Protein AF-A0A432MPN1-F1 (afdb_monomer_lite)

Secondary structure (DSSP, 8-state):
-HHHHHHHHHHHHHHHHHHHHHHHHHHHHHHHHHHHHHHHHHHTSTTHHHHHHHHHHHHHHHHHHH-

Organism: NCBI:txid2080755

pLDDT: mean 85.36, std 6.7, range [59.72, 92.81]

Radius of gyration: 19.23 Å; chains: 1; bounding box: 37×11×59 Å

Structure (mmCIF, N/CA/C/O backbone):
data_AF-A0A432MPN1-F1
#
_entry.id   AF-A0A432MPN1-F1
#
loop_
_atom_site.group_PDB
_atom_site.id
_atom_site.type_symbol
_atom_site.label_atom_id
_atom_site.label_alt_id
_atom_site.label_comp_id
_atom_site.label_asym_id
_atom_site.label_entity_id
_atom_site.label_seq_id
_atom_site.pdbx_PDB_ins_code
_atom_site.Cartn_x
_atom_site.Cartn_y
_atom_site.Cartn_z
_atom_site.occupancy
_atom_site.B_iso_or_equiv
_atom_site.auth_seq_id
_atom_site.auth_comp_id
_atom_site.auth_asym_id
_atom_site.auth_atom_id
_atom_site.pdbx_PDB_model_num
ATOM 1 N N . MET A 1 1 ? -21.786 -3.588 36.241 1.00 59.72 1 MET A N 1
ATOM 2 C CA . MET A 1 1 ? -22.898 -3.698 35.265 1.00 59.72 1 MET A CA 1
ATOM 3 C C . MET A 1 1 ? -22.908 -2.572 34.229 1.00 59.72 1 MET A C 1
ATOM 5 O O . MET A 1 1 ? -23.038 -2.882 33.056 1.00 59.72 1 MET A O 1
ATOM 9 N N . PHE A 1 2 ? -22.685 -1.306 34.604 1.00 62.81 2 PHE A N 1
ATOM 10 C CA . PHE A 1 2 ? -22.672 -0.169 33.661 1.00 62.81 2 PHE A CA 1
ATOM 11 C C . PHE A 1 2 ? -21.680 -0.313 32.485 1.00 62.81 2 PHE A C 1
ATOM 13 O O . PHE A 1 2 ? -22.035 -0.048 31.342 1.00 62.81 2 PHE A O 1
ATOM 20 N N . GLY A 1 3 ? -20.466 -0.821 32.735 1.00 71.31 3 GLY A N 1
ATOM 21 C CA . GLY A 1 3 ? -19.462 -1.031 31.679 1.00 71.31 3 GLY A CA 1
ATOM 22 C C . GLY A 1 3 ? -19.853 -2.076 30.625 1.00 71.31 3 GLY A C 1
ATOM 23 O O . GLY A 1 3 ? -19.538 -1.903 29.453 1.00 71.31 3 GLY A O 1
ATOM 24 N N . ALA A 1 4 ? -20.600 -3.119 31.007 1.00 73.25 4 ALA A N 1
ATOM 25 C CA . ALA A 1 4 ? -21.038 -4.162 30.076 1.00 73.25 4 ALA A CA 1
ATOM 26 C C . ALA A 1 4 ? -22.094 -3.637 29.090 1.00 73.25 4 ALA A C 1
ATOM 28 O O . ALA A 1 4 ? -22.054 -3.961 27.908 1.00 73.25 4 ALA A O 1
ATOM 29 N N . ILE A 1 5 ? -22.995 -2.766 29.554 1.00 76.94 5 ILE A N 1
ATOM 30 C CA . ILE A 1 5 ? -24.026 -2.135 28.716 1.00 76.94 5 ILE A CA 1
ATOM 31 C C . ILE A 1 5 ? -23.373 -1.212 27.678 1.00 76.94 5 ILE A C 1
ATOM 33 O O . ILE A 1 5 ? -23.682 -1.292 26.491 1.00 76.94 5 ILE A O 1
ATOM 37 N N . VAL A 1 6 ? -22.403 -0.397 28.103 1.00 73.12 6 VAL A N 1
ATOM 38 C CA . VAL A 1 6 ? -21.633 0.475 27.200 1.00 73.12 6 VAL A CA 1
ATOM 39 C C . VAL A 1 6 ? -20.818 -0.347 26.193 1.00 73.12 6 VAL A C 1
ATOM 41 O O . VAL A 1 6 ? -20.722 0.020 25.022 1.00 73.12 6 VAL A O 1
ATOM 44 N N . GLN A 1 7 ? -20.272 -1.493 26.602 1.00 76.25 7 GLN A N 1
ATOM 45 C CA . GLN A 1 7 ? -19.534 -2.390 25.711 1.00 76.25 7 GLN A CA 1
ATOM 46 C C . GLN A 1 7 ? -20.433 -3.038 24.648 1.00 76.25 7 GLN A C 1
ATOM 48 O O . GLN A 1 7 ? -20.029 -3.132 23.491 1.00 76.25 7 GLN A O 1
ATOM 53 N N . VAL A 1 8 ? -21.658 -3.429 25.006 1.00 81.31 8 VAL A N 1
ATOM 54 C CA . VAL A 1 8 ? -22.651 -3.948 24.050 1.00 81.31 8 VAL A CA 1
ATOM 55 C C . VAL A 1 8 ? -23.111 -2.854 23.082 1.00 81.31 8 VAL A C 1
ATOM 57 O O . VAL A 1 8 ? -23.222 -3.116 21.887 1.00 81.31 8 VAL A O 1
ATOM 60 N N . MET A 1 9 ? -23.296 -1.615 23.550 1.00 80.69 9 MET A N 1
ATOM 61 C CA . MET A 1 9 ? -23.648 -0.494 22.664 1.00 80.69 9 MET A CA 1
ATOM 62 C C . MET A 1 9 ? -22.509 -0.073 21.724 1.00 80.69 9 MET A C 1
ATOM 64 O O . MET A 1 9 ? -22.769 0.356 20.604 1.00 80.69 9 MET A O 1
ATOM 68 N N . THR A 1 10 ? -21.248 -0.192 22.146 1.00 83.75 10 THR A N 1
ATOM 69 C CA . THR A 1 10 ? -20.076 0.201 21.335 1.00 83.75 10 THR A CA 1
ATOM 70 C C . THR A 1 10 ? -19.553 -0.920 20.436 1.00 83.75 10 THR A C 1
ATOM 72 O O . THR A 1 10 ? -18.854 -0.646 19.461 1.00 83.75 10 THR A O 1
ATOM 75 N N . LEU A 1 11 ? -19.914 -2.174 20.714 1.00 81.19 11 LEU A N 1
ATOM 76 C CA . LEU A 1 11 ? -19.600 -3.349 19.897 1.00 81.19 11 LEU A CA 1
ATOM 77 C C . LEU A 1 11 ? -19.903 -3.173 18.395 1.00 81.19 11 LEU A C 1
ATO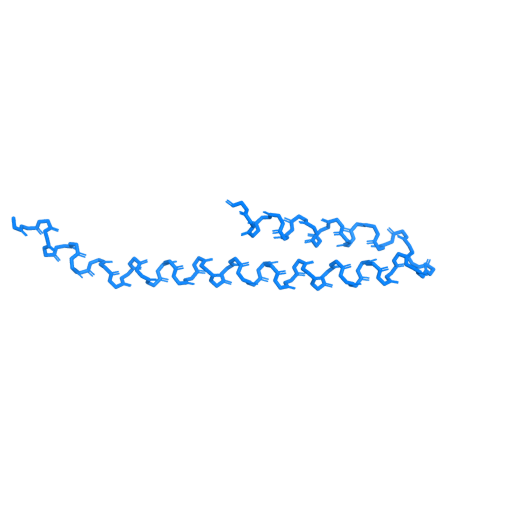M 79 O O . LEU A 1 11 ? -18.977 -3.377 17.608 1.00 81.19 11 LEU A O 1
ATOM 83 N N . PRO A 1 12 ? -21.110 -2.749 17.961 1.00 80.44 12 PRO A N 1
ATOM 84 C CA . PRO A 1 12 ? -21.396 -2.555 16.537 1.00 80.44 12 PRO A CA 1
ATOM 85 C C . PRO A 1 12 ? -20.489 -1.498 15.894 1.00 80.44 12 PRO A C 1
ATOM 87 O O . PRO A 1 12 ? -19.995 -1.701 14.789 1.00 80.44 12 PRO A O 1
ATOM 90 N N . PHE A 1 13 ? -20.191 -0.406 16.605 1.00 86.19 13 PHE A N 1
ATOM 91 C CA . PHE A 1 13 ? -19.280 0.632 16.117 1.00 86.19 13 PHE A CA 1
ATOM 92 C C . PHE A 1 13 ? -17.837 0.134 15.999 1.00 86.19 13 PHE A C 1
ATOM 94 O O . PHE A 1 13 ? -17.149 0.475 15.039 1.00 86.19 13 PHE A O 1
ATOM 101 N N . ARG A 1 14 ? -17.377 -0.713 16.927 1.00 82.88 14 ARG A N 1
ATOM 102 C CA . ARG A 1 14 ? -16.044 -1.337 16.858 1.00 82.88 14 ARG A CA 1
ATOM 103 C C . ARG A 1 14 ? -15.929 -2.313 15.691 1.00 82.88 14 ARG A C 1
ATOM 105 O O . ARG A 1 14 ? -14.903 -2.322 15.017 1.00 82.88 14 ARG A O 1
ATOM 112 N N . VAL A 1 15 ? -16.972 -3.104 15.438 1.00 86.75 15 VAL A N 1
ATOM 113 C CA . VAL A 1 15 ? -17.026 -4.011 14.282 1.00 86.75 15 VAL A CA 1
ATOM 114 C C . VAL A 1 15 ? -17.009 -3.212 12.983 1.00 86.75 15 VAL A C 1
ATOM 116 O O . VAL A 1 15 ? -16.243 -3.538 12.082 1.00 86.75 15 VAL A O 1
ATOM 119 N N . LEU A 1 16 ? -17.782 -2.128 12.906 1.00 89.44 16 LEU A N 1
ATOM 120 C CA . LEU A 1 16 ? -17.800 -1.258 11.734 1.00 89.44 16 LEU A CA 1
ATOM 121 C C . LEU A 1 16 ? -16.435 -0.592 11.495 1.00 89.44 16 LEU A C 1
ATOM 123 O O . LEU A 1 16 ? -15.943 -0.594 10.370 1.00 89.44 16 LEU A O 1
ATOM 127 N N . ALA A 1 17 ? -15.785 -0.092 12.548 1.00 85.50 17 ALA A N 1
ATOM 128 C CA . ALA A 1 17 ? -14.436 0.465 12.458 1.00 85.50 17 ALA A CA 1
ATOM 129 C C . ALA A 1 17 ? -13.413 -0.578 11.974 1.00 85.50 17 ALA A C 1
ATOM 131 O O . ALA A 1 17 ? -12.616 -0.290 11.085 1.00 85.50 17 ALA A O 1
ATOM 132 N N . SER A 1 18 ? -13.478 -1.808 12.494 1.00 85.25 18 SER A N 1
ATOM 133 C CA . SER A 1 18 ? -12.624 -2.912 12.039 1.00 85.25 18 SER A CA 1
ATOM 134 C C . SER A 1 18 ? -12.902 -3.307 10.587 1.00 85.25 18 SER A C 1
ATOM 136 O O . SER A 1 18 ? -11.967 -3.642 9.862 1.00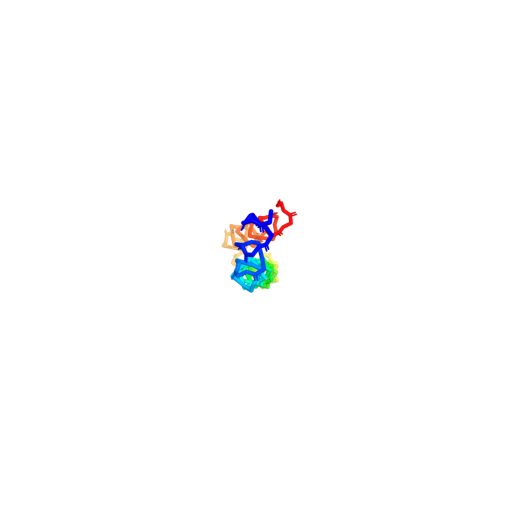 85.25 18 SER A O 1
ATOM 138 N N . ALA A 1 19 ? -14.161 -3.265 10.148 1.00 88.44 19 ALA A N 1
ATOM 139 C CA . ALA A 1 19 ? -14.525 -3.551 8.767 1.00 88.44 19 ALA A CA 1
ATOM 140 C C . ALA A 1 19 ? -13.942 -2.503 7.811 1.00 88.44 19 ALA A C 1
ATOM 142 O O . ALA A 1 19 ? 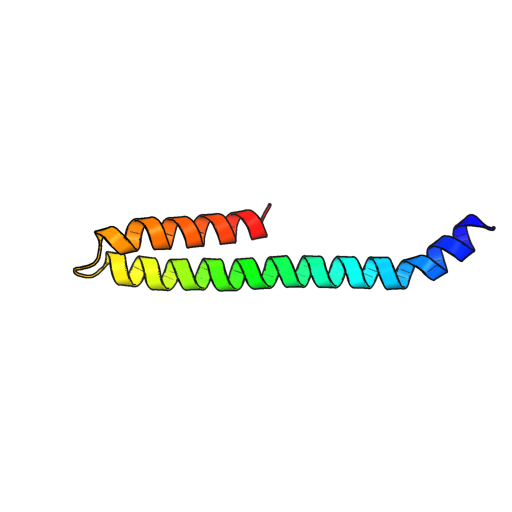-13.371 -2.872 6.788 1.00 88.44 19 ALA A O 1
ATOM 143 N N . PHE A 1 20 ? -14.027 -1.214 8.157 1.00 90.19 20 PHE A N 1
ATOM 144 C CA . PHE A 1 20 ? -13.400 -0.148 7.372 1.00 90.19 20 PHE A CA 1
ATOM 145 C C . PHE A 1 20 ? -11.875 -0.262 7.335 1.00 90.19 20 PHE A C 1
ATOM 147 O O . PHE A 1 20 ? -11.284 -0.028 6.284 1.00 90.19 20 PHE A O 1
ATOM 154 N N . ASP A 1 21 ? -11.247 -0.664 8.438 1.00 87.88 21 ASP A N 1
ATOM 155 C CA . ASP A 1 21 ? -9.802 -0.898 8.491 1.00 87.88 21 ASP A CA 1
ATOM 156 C C . ASP A 1 21 ? -9.375 -2.047 7.557 1.00 87.88 21 ASP A C 1
ATOM 158 O O . ASP A 1 21 ? -8.477 -1.894 6.726 1.00 87.88 21 ASP A O 1
ATOM 162 N N . LEU A 1 22 ? -10.105 -3.168 7.591 1.00 86.19 22 LEU A N 1
ATOM 163 C CA . LEU A 1 22 ? -9.916 -4.289 6.663 1.00 86.19 22 LEU A CA 1
ATOM 164 C C . LEU A 1 22 ? -10.130 -3.872 5.202 1.00 86.19 22 LEU A C 1
ATOM 166 O O . LEU A 1 22 ? -9.338 -4.244 4.335 1.00 86.19 22 LEU A O 1
ATOM 170 N N . LEU A 1 23 ? -11.169 -3.082 4.921 1.00 89.38 23 LEU A N 1
ATOM 171 C CA . LEU A 1 23 ? -11.440 -2.563 3.578 1.00 89.38 23 LEU A CA 1
ATOM 172 C C . LEU A 1 23 ? -10.306 -1.645 3.094 1.00 89.38 23 LEU A C 1
ATOM 174 O O . LEU A 1 23 ? -9.882 -1.719 1.938 1.00 89.38 23 LEU A O 1
ATOM 178 N N . GLY A 1 24 ? -9.783 -0.804 3.987 1.00 87.19 24 GLY A N 1
ATOM 179 C CA . GLY A 1 24 ? -8.629 0.055 3.738 1.00 87.19 24 GLY A CA 1
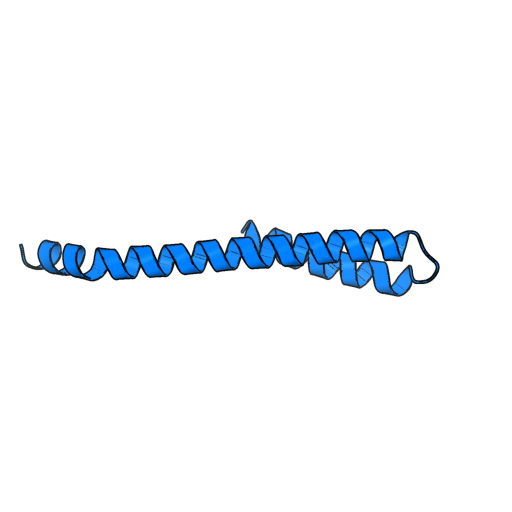ATOM 180 C C . GLY A 1 24 ? -7.383 -0.753 3.380 1.00 87.19 24 GLY A C 1
ATOM 181 O O . GLY A 1 24 ? -6.732 -0.459 2.379 1.00 87.19 24 GLY A O 1
ATOM 182 N N . ARG A 1 25 ? -7.099 -1.825 4.126 1.00 88.19 25 ARG A N 1
ATOM 183 C CA . ARG A 1 25 ? -5.979 -2.740 3.843 1.00 88.19 25 ARG A CA 1
ATOM 184 C C . ARG A 1 25 ? -6.154 -3.503 2.530 1.00 88.19 25 ARG A C 1
ATOM 186 O O . ARG A 1 25 ? -5.207 -3.629 1.763 1.00 88.19 25 ARG A O 1
ATOM 193 N N . LEU A 1 26 ? -7.361 -3.979 2.229 1.00 89.50 26 LEU A N 1
ATOM 194 C CA . LEU A 1 26 ? -7.636 -4.675 0.967 1.00 89.50 26 LEU A CA 1
ATOM 195 C C . LEU A 1 26 ? -7.510 -3.743 -0.243 1.00 89.50 26 LEU A C 1
ATOM 197 O O . LEU A 1 26 ? -6.946 -4.132 -1.264 1.00 89.50 26 LEU A O 1
ATOM 201 N N . SER A 1 27 ? -8.005 -2.510 -0.131 1.00 89.31 27 SER A N 1
ATOM 202 C CA . SER A 1 27 ? -7.905 -1.525 -1.212 1.00 89.31 27 SER A CA 1
ATOM 203 C C . SER A 1 27 ? -6.460 -1.087 -1.464 1.00 89.31 27 SER A C 1
ATOM 205 O O . SER A 1 27 ? -6.046 -1.020 -2.622 1.00 89.31 27 SER A O 1
ATOM 207 N N . SER A 1 28 ? -5.659 -0.863 -0.414 1.00 90.00 28 SER A N 1
ATOM 208 C CA . SER A 1 28 ? -4.233 -0.550 -0.567 1.00 90.00 28 SER A CA 1
ATOM 209 C C . SER A 1 28 ? -3.442 -1.721 -1.150 1.00 90.00 28 SER A C 1
ATOM 211 O O . SER A 1 28 ? -2.585 -1.490 -2.002 1.00 90.00 28 SER A O 1
ATOM 213 N N . LEU A 1 29 ? -3.773 -2.961 -0.778 1.00 91.25 29 LEU A N 1
ATOM 214 C CA . LEU A 1 29 ? -3.187 -4.166 -1.368 1.00 91.25 29 LEU A CA 1
ATOM 215 C C . LEU A 1 29 ? -3.522 -4.282 -2.863 1.00 91.25 29 LEU A C 1
ATOM 217 O O . LEU A 1 29 ? -2.629 -4.505 -3.677 1.00 91.25 29 LEU A O 1
ATOM 221 N N . ALA A 1 30 ? -4.791 -4.097 -3.238 1.00 92.19 30 ALA A N 1
ATOM 222 C CA . ALA A 1 30 ? -5.232 -4.186 -4.629 1.00 92.19 30 ALA A CA 1
ATOM 223 C C . ALA A 1 30 ? -4.580 -3.105 -5.507 1.00 92.19 30 ALA A C 1
ATOM 225 O O . ALA A 1 30 ? -4.084 -3.404 -6.595 1.00 92.19 30 ALA A O 1
ATOM 226 N N . LEU A 1 31 ? -4.529 -1.861 -5.020 1.00 91.94 31 LEU A N 1
ATOM 227 C CA . LEU A 1 31 ? -3.856 -0.758 -5.711 1.00 91.94 31 LEU A CA 1
ATOM 228 C C . LEU A 1 31 ? -2.342 -0.974 -5.788 1.00 91.94 31 LEU A C 1
ATOM 230 O O . LEU A 1 31 ? -1.751 -0.761 -6.846 1.00 91.94 31 LEU A O 1
ATOM 234 N N . GLY A 1 32 ? -1.721 -1.419 -4.693 1.00 91.81 32 GLY A N 1
ATOM 235 C CA . GLY A 1 32 ? -0.295 -1.719 -4.632 1.00 91.81 32 GLY A CA 1
ATOM 236 C C . GLY A 1 32 ? 0.103 -2.798 -5.634 1.00 91.81 32 GLY A C 1
ATOM 237 O O . GLY A 1 32 ? 1.003 -2.587 -6.448 1.00 91.81 32 GLY A O 1
ATOM 238 N N . PHE A 1 33 ? -0.645 -3.901 -5.661 1.00 90.31 33 PHE A N 1
ATOM 239 C CA . PHE A 1 33 ? -0.452 -4.979 -6.625 1.00 90.31 33 PHE A CA 1
ATOM 240 C C . PHE A 1 33 ? -0.657 -4.507 -8.070 1.00 90.31 33 PHE A C 1
ATOM 242 O O . PHE A 1 33 ? 0.180 -4.782 -8.929 1.00 90.31 33 PHE A O 1
ATOM 249 N N . GLY A 1 34 ? -1.721 -3.745 -8.346 1.00 92.06 34 GLY A N 1
ATOM 250 C CA . GLY A 1 34 ? -1.967 -3.185 -9.678 1.00 92.06 34 GLY A CA 1
ATOM 251 C C . GLY A 1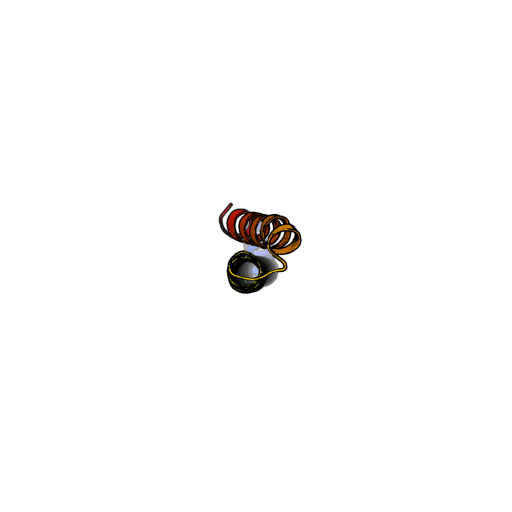 34 ? -0.812 -2.306 -10.166 1.00 92.06 34 GLY A C 1
ATOM 252 O O . GLY A 1 34 ? -0.332 -2.474 -11.287 1.00 92.06 34 GLY A O 1
ATOM 253 N N . LEU A 1 35 ? -0.302 -1.424 -9.303 1.00 90.62 35 LEU A N 1
ATOM 254 C CA . LEU A 1 35 ? 0.859 -0.581 -9.602 1.00 90.62 35 LEU A CA 1
ATOM 255 C C . LEU A 1 35 ? 2.141 -1.395 -9.813 1.00 90.62 35 LEU A C 1
ATOM 257 O O . LEU A 1 35 ? 2.93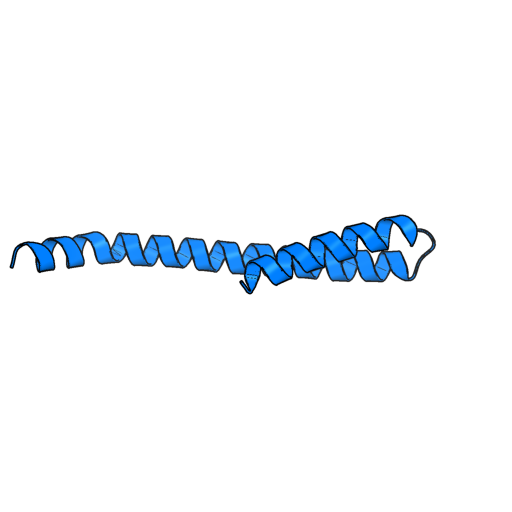5 -1.042 -10.683 1.00 90.62 35 LEU A O 1
ATOM 261 N N . MET A 1 36 ? 2.335 -2.495 -9.081 1.00 91.81 36 MET A N 1
ATOM 262 C CA . MET A 1 36 ? 3.463 -3.404 -9.307 1.00 91.81 36 MET A CA 1
ATOM 263 C C . MET A 1 36 ? 3.369 -4.099 -10.665 1.00 91.81 36 MET A C 1
ATOM 265 O O . MET A 1 36 ? 4.362 -4.142 -11.385 1.00 91.81 36 MET A O 1
ATOM 269 N N . VAL A 1 37 ? 2.195 -4.600 -11.055 1.00 92.81 37 VAL A N 1
ATOM 270 C CA . VAL A 1 37 ? 2.007 -5.251 -12.364 1.00 92.81 37 VAL A CA 1
ATOM 271 C C . VAL A 1 37 ? 2.264 -4.262 -13.501 1.00 92.81 37 VAL A C 1
ATOM 273 O O . VAL A 1 37 ? 3.019 -4.565 -14.426 1.00 92.81 37 VAL A O 1
ATOM 276 N N . VAL A 1 38 ? 1.699 -3.055 -13.413 1.00 91.06 38 VAL A N 1
ATOM 277 C CA . VAL A 1 38 ? 1.908 -2.003 -14.420 1.00 91.06 38 VAL A CA 1
ATOM 278 C C . VAL A 1 38 ? 3.369 -1.540 -14.432 1.00 91.06 38 VAL A C 1
ATOM 280 O O . VAL A 1 38 ? 3.962 -1.406 -15.500 1.00 91.06 38 VAL A O 1
ATOM 283 N N . GLY A 1 39 ? 3.981 -1.354 -13.260 1.00 89.31 39 GLY A N 1
ATOM 284 C CA . GLY A 1 39 ? 5.390 -0.985 -13.122 1.00 89.31 39 GLY A CA 1
ATOM 285 C C . GLY A 1 39 ? 6.334 -2.033 -13.711 1.00 89.31 39 GLY A C 1
ATOM 286 O O . GLY A 1 39 ? 7.257 -1.678 -14.441 1.00 89.31 39 GLY A O 1
ATOM 287 N N . ALA A 1 40 ? 6.070 -3.321 -13.474 1.00 89.19 40 ALA A N 1
ATOM 288 C CA . ALA A 1 40 ? 6.826 -4.431 -14.051 1.00 89.19 40 ALA A CA 1
ATOM 289 C C . ALA A 1 40 ? 6.671 -4.502 -15.579 1.00 89.19 40 ALA A C 1
ATOM 291 O O . ALA A 1 40 ? 7.656 -4.699 -16.289 1.00 89.19 40 ALA A O 1
ATOM 292 N N . ALA A 1 41 ? 5.461 -4.271 -16.097 1.00 89.69 41 ALA A N 1
ATOM 293 C CA . ALA A 1 41 ? 5.226 -4.192 -17.537 1.00 89.69 41 ALA A CA 1
ATOM 294 C C . ALA A 1 41 ? 5.986 -3.016 -18.183 1.00 89.69 41 ALA A C 1
ATOM 296 O O . ALA A 1 41 ? 6.565 -3.167 -19.257 1.00 89.69 41 ALA A O 1
ATOM 297 N N . LEU A 1 42 ? 6.039 -1.862 -17.510 1.00 88.00 42 LEU A N 1
ATOM 298 C CA . LEU A 1 42 ? 6.802 -0.687 -17.952 1.00 88.00 42 LEU A CA 1
ATOM 299 C C . LEU A 1 42 ? 8.319 -0.907 -17.880 1.00 88.00 42 LEU A C 1
ATOM 301 O O . LEU A 1 42 ? 9.037 -0.428 -18.756 1.00 88.00 42 LEU A O 1
ATOM 305 N N . LEU A 1 43 ? 8.800 -1.641 -16.869 1.00 86.69 43 LEU A N 1
ATOM 306 C CA . LEU A 1 43 ? 10.206 -2.040 -16.726 1.00 86.69 43 LEU A CA 1
ATOM 307 C C . LEU A 1 43 ? 10.675 -2.940 -17.877 1.00 86.69 43 LEU A C 1
ATOM 309 O O . LEU A 1 43 ? 11.829 -2.855 -18.279 1.00 86.69 43 LEU A O 1
ATOM 313 N N . ALA A 1 44 ? 9.790 -3.768 -18.434 1.00 83.44 44 ALA A N 1
ATOM 314 C CA . ALA A 1 44 ? 10.099 -4.612 -19.588 1.00 83.44 44 ALA A CA 1
ATOM 315 C C . ALA A 1 44 ? 10.112 -3.850 -20.933 1.00 83.44 44 ALA A C 1
ATOM 317 O O . ALA A 1 44 ? 10.484 -4.421 -21.957 1.00 83.44 44 ALA A O 1
ATOM 318 N N . GLY A 1 45 ? 9.687 -2.582 -20.950 1.00 82.50 45 GLY A N 1
ATOM 319 C CA . GLY A 1 45 ? 9.533 -1.772 -22.157 1.00 82.50 45 GLY A CA 1
ATOM 320 C C . GLY A 1 45 ? 10.462 -0.549 -22.224 1.00 82.50 45 GLY A C 1
ATOM 321 O O . GLY A 1 45 ? 11.301 -0.329 -21.353 1.00 82.50 45 GLY A O 1
ATOM 322 N N . PRO A 1 46 ? 10.288 0.315 -23.242 1.00 82.69 46 PRO A N 1
ATOM 323 C CA . PRO A 1 46 ? 11.107 1.520 -23.436 1.00 82.69 46 PRO A CA 1
ATOM 324 C C . PRO A 1 46 ? 10.917 2.591 -22.345 1.00 82.69 46 PRO A C 1
ATOM 326 O O . PRO A 1 46 ? 11.703 3.529 -22.250 1.00 82.69 46 PRO A O 1
ATOM 329 N N . TRP A 1 47 ? 9.900 2.444 -21.492 1.00 86.56 47 TRP A N 1
ATOM 330 C CA . TRP A 1 47 ? 9.571 3.358 -20.394 1.00 86.56 47 TRP A CA 1
ATOM 331 C C . TRP A 1 47 ? 10.157 2.909 -19.045 1.00 86.56 47 TRP A C 1
ATOM 333 O O . TRP A 1 47 ? 9.640 3.272 -17.986 1.00 86.56 47 TRP A O 1
ATOM 343 N N . MET A 1 48 ? 11.250 2.141 -19.070 1.00 80.94 48 MET A N 1
ATOM 344 C CA . MET A 1 48 ? 11.875 1.521 -17.895 1.00 80.94 48 MET A CA 1
ATOM 345 C C . MET A 1 48 ? 12.144 2.507 -16.743 1.00 80.94 48 MET A C 1
ATOM 347 O O . MET A 1 48 ? 11.965 2.164 -15.574 1.00 80.94 48 MET A O 1
ATOM 351 N N . LEU A 1 49 ? 12.485 3.759 -17.072 1.00 85.94 49 LEU A N 1
ATOM 352 C CA . LEU A 1 49 ? 12.738 4.827 -16.100 1.00 85.94 49 LEU A CA 1
ATOM 353 C C . LEU A 1 49 ? 11.494 5.210 -15.274 1.00 85.94 49 LEU A C 1
ATOM 355 O O . LEU A 1 49 ? 11.627 5.578 -14.111 1.00 85.94 49 LEU A O 1
ATOM 359 N N . LEU A 1 50 ? 10.289 5.100 -15.846 1.00 86.62 50 LEU A N 1
ATOM 360 C CA . LEU A 1 50 ? 9.021 5.326 -15.137 1.00 86.62 50 LEU A CA 1
ATOM 361 C C . LEU A 1 50 ? 8.506 4.059 -14.442 1.00 86.62 50 LEU A C 1
ATOM 363 O O . LEU A 1 50 ? 7.801 4.155 -13.439 1.00 86.62 50 LEU A O 1
ATOM 367 N N . GLY A 1 51 ? 8.869 2.875 -14.940 1.00 85.25 51 GLY A N 1
ATOM 368 C CA . GLY A 1 51 ? 8.463 1.603 -14.340 1.00 85.25 51 GLY A CA 1
ATOM 369 C C . GLY A 1 51 ? 9.039 1.392 -12.938 1.00 85.25 51 GLY A C 1
ATOM 370 O O . GLY A 1 51 ? 8.312 0.974 -12.038 1.00 85.25 51 GLY A O 1
ATOM 371 N N . ALA A 1 52 ? 10.309 1.752 -12.719 1.00 87.25 52 ALA A N 1
ATOM 372 C CA . ALA A 1 52 ? 10.971 1.628 -11.417 1.00 87.25 52 ALA A CA 1
ATOM 373 C C . ALA A 1 52 ? 10.271 2.400 -10.273 1.00 87.25 52 ALA A C 1
ATOM 375 O O . ALA A 1 52 ? 9.941 1.773 -9.261 1.00 87.25 52 ALA A O 1
ATOM 376 N N . PRO A 1 53 ? 9.985 3.717 -10.386 1.00 89.69 53 PRO A N 1
ATOM 377 C CA . PRO A 1 53 ? 9.273 4.435 -9.333 1.00 89.69 53 PRO A CA 1
ATOM 378 C C . PRO A 1 53 ? 7.839 3.925 -9.158 1.00 89.69 53 PRO A C 1
ATOM 380 O O . PRO A 1 53 ? 7.388 3.785 -8.024 1.00 89.69 53 PRO A O 1
ATOM 383 N N . LEU A 1 54 ? 7.137 3.583 -10.245 1.00 89.88 54 LEU A N 1
ATOM 384 C CA . LEU A 1 54 ? 5.765 3.073 -10.166 1.00 89.88 54 LEU A CA 1
ATOM 385 C C . LEU A 1 54 ? 5.691 1.727 -9.427 1.00 89.88 54 LEU A C 1
ATOM 387 O O . LEU A 1 54 ? 4.841 1.541 -8.555 1.00 89.88 54 LEU A O 1
ATOM 391 N N . PHE A 1 55 ? 6.631 0.825 -9.717 1.00 89.19 55 PHE A N 1
ATOM 392 C CA . PHE A 1 55 ? 6.782 -0.440 -9.004 1.00 89.19 55 PHE A CA 1
ATOM 393 C C . PHE A 1 55 ? 7.110 -0.210 -7.525 1.00 89.19 55 PHE A C 1
ATOM 395 O O . PHE A 1 55 ? 6.510 -0.844 -6.660 1.00 89.19 55 PHE A O 1
ATOM 402 N N . GLY A 1 56 ? 8.001 0.742 -7.225 1.00 90.69 56 GLY A N 1
ATOM 403 C CA . GLY A 1 56 ? 8.335 1.136 -5.855 1.00 90.69 56 GLY A CA 1
ATOM 404 C C . GLY A 1 56 ? 7.126 1.637 -5.059 1.00 90.69 56 GLY A C 1
ATOM 405 O O . GLY A 1 56 ? 6.901 1.184 -3.938 1.00 90.69 56 GLY A O 1
ATOM 406 N N . PHE A 1 57 ? 6.300 2.509 -5.645 1.00 90.81 57 PHE A N 1
ATOM 407 C CA . PHE A 1 57 ? 5.051 2.962 -5.019 1.00 90.81 57 PHE A CA 1
ATOM 408 C C . PHE A 1 57 ? 4.067 1.812 -4.790 1.00 90.81 57 PHE A C 1
ATOM 410 O O . PHE A 1 57 ? 3.473 1.724 -3.713 1.00 90.81 57 PHE A O 1
ATOM 417 N N . GLY A 1 58 ? 3.926 0.906 -5.761 1.00 89.12 58 GLY A N 1
ATOM 418 C CA . GLY A 1 58 ? 3.102 -0.289 -5.603 1.00 89.12 58 GLY A CA 1
ATOM 419 C C . GLY A 1 58 ? 3.579 -1.182 -4.453 1.00 89.12 58 GLY A C 1
ATOM 420 O O . GLY A 1 58 ? 2.781 -1.610 -3.616 1.00 89.12 58 GLY A O 1
ATOM 421 N N . LEU A 1 59 ? 4.893 -1.378 -4.342 1.00 87.31 59 LEU A N 1
ATOM 422 C CA . LEU A 1 59 ? 5.527 -2.154 -3.276 1.00 87.31 59 LEU A CA 1
ATOM 423 C C . LEU A 1 59 ? 5.290 -1.516 -1.899 1.00 87.31 59 LEU A C 1
ATOM 425 O O . LEU A 1 59 ? 4.888 -2.208 -0.966 1.00 87.31 59 LEU A O 1
ATOM 429 N N . LEU A 1 60 ? 5.449 -0.193 -1.779 1.00 90.56 60 LEU A N 1
ATOM 430 C CA . LEU A 1 60 ? 5.193 0.544 -0.536 1.00 90.56 60 LEU A CA 1
ATOM 431 C C . LEU A 1 60 ? 3.733 0.444 -0.083 1.00 90.56 60 LEU A C 1
ATOM 433 O O . LEU A 1 60 ? 3.476 0.220 1.099 1.00 90.56 60 LEU A O 1
ATOM 437 N N . LEU A 1 61 ? 2.775 0.585 -1.004 1.00 87.81 61 LEU A N 1
ATOM 438 C CA . LEU A 1 61 ? 1.352 0.433 -0.685 1.00 87.81 61 LEU A CA 1
ATOM 439 C C . LEU A 1 61 ? 1.019 -0.992 -0.230 1.00 87.81 61 LEU A C 1
ATOM 441 O O . LEU A 1 61 ? 0.253 -1.166 0.716 1.00 87.81 61 LEU A O 1
ATOM 445 N N . THR A 1 62 ? 1.644 -1.992 -0.850 1.00 87.56 62 THR A N 1
ATOM 446 C CA . THR A 1 62 ? 1.462 -3.405 -0.492 1.00 87.56 62 THR A CA 1
ATOM 447 C C . THR A 1 62 ? 2.061 -3.712 0.883 1.00 87.56 62 THR A C 1
ATOM 449 O O . THR A 1 62 ? 1.406 -4.334 1.716 1.00 87.56 62 THR A O 1
ATOM 452 N N . LEU A 1 63 ? 3.271 -3.219 1.176 1.00 86.19 63 LEU A N 1
ATOM 453 C CA . LEU A 1 63 ? 3.895 -3.367 2.497 1.00 86.19 63 LEU A CA 1
ATOM 454 C C . LEU A 1 63 ? 3.118 -2.625 3.589 1.00 86.19 63 LEU A C 1
ATOM 456 O O . LEU A 1 63 ? 2.966 -3.151 4.688 1.00 86.19 63 LEU A O 1
ATOM 460 N N . ARG A 1 64 ? 2.570 -1.443 3.283 1.00 85.81 64 ARG A N 1
ATOM 461 C CA . ARG A 1 64 ? 1.684 -0.707 4.197 1.00 85.81 64 ARG A CA 1
ATOM 462 C C . ARG A 1 64 ? 0.399 -1.478 4.505 1.00 85.81 64 ARG A C 1
ATOM 464 O O . ARG A 1 64 ? -0.150 -1.310 5.584 1.00 85.81 64 ARG A O 1
ATOM 471 N N . ALA A 1 65 ? -0.102 -2.286 3.573 1.00 83.62 65 ALA A N 1
ATOM 472 C CA . ALA A 1 65 ? -1.259 -3.141 3.826 1.00 83.62 65 ALA A CA 1
ATOM 473 C C . ALA A 1 65 ? -0.933 -4.307 4.780 1.00 83.62 65 ALA A C 1
ATOM 475 O O . ALA A 1 65 ? -1.822 -4.775 5.490 1.00 83.62 65 ALA A O 1
ATOM 476 N N . LEU A 1 66 ? 0.324 -4.771 4.774 1.00 77.50 66 LEU A N 1
ATOM 477 C CA . LEU A 1 66 ? 0.810 -5.906 5.565 1.00 77.50 66 LEU A CA 1
ATOM 478 C C . LEU A 1 66 ? 1.254 -5.530 6.989 1.00 77.50 66 LEU A C 1
ATOM 480 O O . LEU A 1 66 ? 1.129 -6.362 7.887 1.00 77.50 66 LEU A O 1
ATOM 484 N N . GLY A 1 67 ? 1.792 -4.320 7.178 1.00 70.12 67 GLY A N 1
ATOM 485 C CA . GLY A 1 67 ? 2.115 -3.739 8.491 1.00 70.12 67 GLY A CA 1
ATOM 486 C C . GLY A 1 67 ? 0.874 -3.305 9.257 1.00 70.12 67 GLY A C 1
ATOM 487 O O . GLY A 1 67 ? 0.894 -3.411 10.499 1.00 70.12 67 GLY A O 1
#

Foldseek 3Di:
DVVVVVCVVCVVVVVVVVVVLLVQLVVLLVCLVVLLVVLVVCCVDPNVVVSVVSNVSSVVSNVVSVD

Sequence (67 aa):
MFGAIVQVMTLPFRVLASAFDLLGRLSSLALGFGLMVVGAALLAGPWMLLGAPLFGFGLLLTLRALG